Protein AF-A0A947R8R9-F1 (afdb_monomer)

Nearest PDB structures (foldseek):
  3jca-assembly1_E  TM=6.975E-01  e=2.531E-02  Mouse mammary tumor virus
  8fnj-assembly1_G  TM=6.703E-0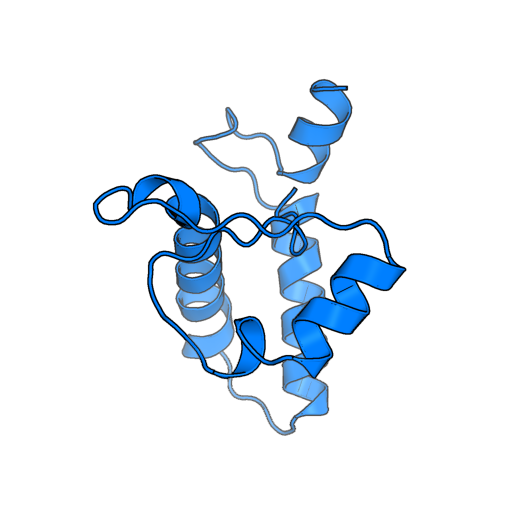1  e=3.499E-02  Homo sapiens
  6put-assembly1_A-2  TM=7.624E-01  e=1.656E-01  Saccharolobus solfataricus P2
  4bac-assembly1_A-2  TM=6.408E-01  e=1.455E-01  Human spumaretrovirus
  8b4h-assembly1_A  TM=8.235E-01  e=3.477E+00  Geobacillus stearothermophilus

Radius of gyration: 15.99 Å; Cα contacts (8 Å, |Δi|>4): 82; chains: 1; bounding box: 37×34×37 Å

Foldseek 3Di:
DVPVLQQQQEPPPPVVCVPPVNVVVCVVVVRDHHHDDHPCRVSNVVVVVVVVCCCVPPVVPDDDPDPVRVVVSVVVVVCCQQPPAFDVVQVRDHNVVSVVVVD

Solvent-accessible surface area (backbone atoms only — not comparable to full-atom values): 6188 Å² total; per-residue (Å²): 107,91,47,79,85,67,66,23,46,53,88,67,85,49,67,65,80,70,27,68,68,52,50,50,54,32,55,75,70,73,50,78,90,60,72,34,58,88,92,43,65,71,71,30,44,66,61,52,51,49,56,52,47,49,40,66,68,47,62,75,73,55,85,69,94,42,71,67,55,44,50,51,53,50,55,53,48,54,49,42,50,34,71,65,38,58,32,75,93,53,80,55,34,21,47,50,57,50,48,69,73,74,110

Secondary structure (DSSP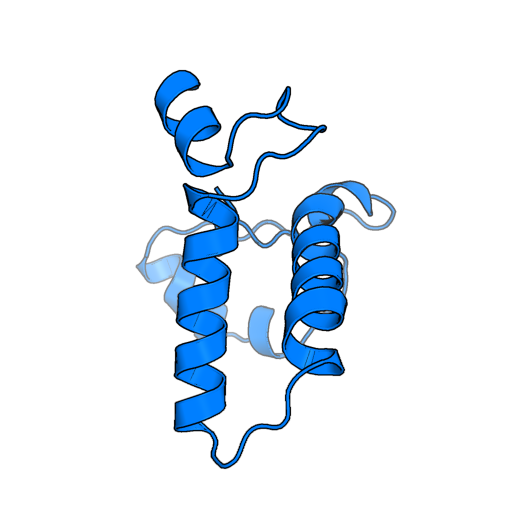, 8-state):
---GGG----S---HHHHSHHHHHHHHHTTPPP--PPTT-GGGGHHHHHHHHHHIIIIITT---SSHHHHHHHHHHHHHHHHHT--BGGGTTB-HHHHHHH--

Mean predicted aligned error: 8.57 Å

Structure (mmCIF, N/CA/C/O backbone):
data_AF-A0A947R8R9-F1
#
_entry.id   AF-A0A947R8R9-F1
#
loop_
_atom_site.group_PDB
_atom_site.id
_atom_site.type_symbol
_atom_site.label_atom_id
_atom_site.label_alt_id
_atom_site.label_comp_id
_atom_site.label_asym_id
_atom_site.label_entity_id
_atom_site.label_seq_id
_atom_site.pdbx_PDB_ins_code
_atom_site.Cartn_x
_atom_site.Cartn_y
_atom_site.Cartn_z
_atom_site.occupancy
_atom_site.B_iso_or_equiv
_atom_site.auth_seq_id
_atom_site.auth_comp_id
_atom_site.auth_asym_id
_atom_site.auth_atom_id
_atom_site.pdbx_PDB_model_num
ATOM 1 N N . MET A 1 1 ? -8.898 -1.503 6.920 1.00 36.44 1 MET A N 1
ATOM 2 C CA . MET A 1 1 ? -8.401 -1.681 5.545 1.00 36.44 1 MET A CA 1
ATOM 3 C C . MET A 1 1 ? -7.309 -0.658 5.303 1.00 36.44 1 MET A C 1
ATOM 5 O O . MET A 1 1 ? -7.522 0.513 5.622 1.00 36.44 1 MET A O 1
ATOM 9 N N . MET A 1 2 ? -6.227 -1.009 4.608 1.00 37.22 2 MET A N 1
ATOM 10 C CA . MET A 1 2 ? -5.693 -0.044 3.644 1.00 37.22 2 MET A CA 1
ATOM 11 C C . MET A 1 2 ? -6.728 0.076 2.534 1.00 37.22 2 MET A C 1
ATOM 13 O O . MET A 1 2 ? -6.685 -0.648 1.544 1.00 37.22 2 MET A O 1
ATOM 17 N N . ASN A 1 3 ? -7.725 0.934 2.738 1.00 32.59 3 ASN A N 1
ATOM 18 C CA . ASN A 1 3 ? -8.710 1.161 1.706 1.00 32.59 3 ASN A CA 1
ATOM 19 C C . ASN A 1 3 ? -7.990 1.994 0.650 1.00 32.59 3 ASN A C 1
ATOM 21 O O . ASN A 1 3 ? -7.835 3.206 0.811 1.00 32.59 3 ASN A O 1
ATOM 25 N N . LEU A 1 4 ? -7.493 1.343 -0.404 1.00 37.12 4 LEU A N 1
ATOM 26 C CA . LEU A 1 4 ? -6.844 2.030 -1.521 1.00 37.12 4 LEU A CA 1
ATOM 27 C C . LEU A 1 4 ? -7.790 3.064 -2.170 1.00 37.12 4 LEU A C 1
ATOM 29 O O . LEU A 1 4 ? -7.329 3.977 -2.851 1.00 37.12 4 LEU A O 1
ATOM 33 N N . PHE A 1 5 ? -9.102 2.972 -1.909 1.00 35.94 5 PHE A N 1
ATOM 34 C CA . PHE A 1 5 ? -10.108 3.948 -2.330 1.00 35.94 5 PHE A CA 1
ATOM 35 C C . PHE A 1 5 ? -10.210 5.185 -1.423 1.00 35.94 5 PHE A C 1
ATOM 37 O O . PHE A 1 5 ? -10.792 6.187 -1.829 1.00 35.94 5 PHE A O 1
ATOM 44 N N . SER A 1 6 ? -9.604 5.162 -0.232 1.00 36.56 6 SER A N 1
ATOM 45 C CA . SER A 1 6 ? -9.467 6.317 0.664 1.00 36.56 6 SER A CA 1
ATOM 46 C C . SER A 1 6 ? -7.993 6.667 0.876 1.00 36.56 6 SER A C 1
ATOM 48 O O . SER A 1 6 ? -7.531 6.903 1.993 1.00 36.56 6 SER A O 1
ATOM 50 N N . VAL A 1 7 ? -7.230 6.726 -0.214 1.00 40.06 7 VAL A N 1
ATOM 51 C CA . VAL A 1 7 ? -5.880 7.296 -0.214 1.00 40.06 7 VAL A CA 1
ATOM 52 C C . VAL A 1 7 ? -6.005 8.821 -0.089 1.00 40.06 7 VAL A C 1
ATOM 54 O O . VAL A 1 7 ? -6.007 9.560 -1.072 1.00 40.06 7 VAL A O 1
ATOM 57 N N . ARG A 1 8 ? -6.142 9.305 1.151 1.00 49.84 8 ARG A N 1
ATOM 58 C CA . ARG A 1 8 ? -6.055 10.729 1.503 1.00 49.84 8 ARG A CA 1
ATOM 59 C C . ARG A 1 8 ? -4.586 11.126 1.535 1.00 49.84 8 ARG A C 1
ATOM 61 O O . ARG A 1 8 ? -3.953 11.178 2.584 1.00 49.84 8 ARG A O 1
ATOM 68 N N . LYS A 1 9 ? -4.004 11.324 0.352 1.00 46.09 9 LYS A N 1
ATOM 69 C CA . LYS A 1 9 ? -2.634 11.836 0.246 1.00 46.09 9 LYS A CA 1
ATOM 70 C C . LYS A 1 9 ? -2.599 13.270 0.790 1.00 46.09 9 LYS A C 1
ATOM 72 O O . LYS A 1 9 ? -3.569 14.013 0.587 1.00 46.09 9 LYS A O 1
ATOM 77 N N . PRO A 1 10 ? -1.474 13.698 1.398 1.00 41.25 10 PRO A N 1
ATOM 78 C CA . PRO A 1 10 ? -1.206 15.120 1.572 1.00 41.25 10 PRO A CA 1
ATOM 79 C C . PRO A 1 10 ? -1.317 15.818 0.214 1.00 41.25 10 PRO A C 1
ATOM 81 O O . PRO A 1 10 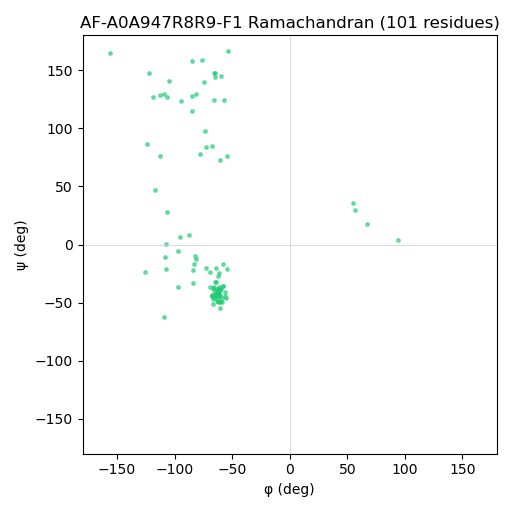? -1.332 15.162 -0.827 1.00 41.25 10 PRO A O 1
ATOM 84 N N . TYR A 1 11 ? -1.375 17.148 0.218 1.00 44.31 11 TYR A N 1
ATOM 85 C CA . TYR A 1 11 ? -1.253 18.000 -0.966 1.00 44.31 11 TYR A CA 1
ATOM 86 C C . TYR A 1 11 ? 0.050 17.690 -1.741 1.00 44.31 11 TYR A C 1
ATOM 88 O O . TYR A 1 11 ? 1.049 18.392 -1.673 1.00 44.31 11 TYR A O 1
ATOM 96 N N . GLN A 1 12 ? 0.052 16.587 -2.471 1.00 48.34 12 GLN A N 1
ATOM 97 C CA . GLN A 1 12 ? 0.992 16.192 -3.492 1.00 48.34 12 GLN A CA 1
ATOM 98 C C . GLN A 1 12 ? 0.098 15.959 -4.692 1.00 48.34 12 GLN A C 1
ATOM 100 O O . GLN A 1 12 ? -0.426 14.871 -4.930 1.00 48.34 12 GLN A O 1
ATOM 105 N N . SER A 1 13 ? -0.144 17.066 -5.392 1.00 51.34 13 SER A N 1
ATOM 106 C CA . SER A 1 13 ? -0.814 17.133 -6.682 1.00 51.34 13 SER A CA 1
ATOM 107 C C . SER A 1 13 ? -0.008 16.328 -7.703 1.00 51.34 13 SER A C 1
ATOM 109 O O . SER A 1 13 ? 0.685 16.874 -8.559 1.00 51.34 13 SER A O 1
ATOM 111 N N . SER A 1 14 ? -0.046 14.999 -7.608 1.00 59.06 14 SER A N 1
ATOM 112 C CA . SER A 1 14 ? 0.325 14.191 -8.755 1.00 59.06 14 SER A CA 1
ATOM 113 C C . SER A 1 14 ? -0.749 14.478 -9.801 1.00 59.06 14 SER A C 1
ATOM 115 O O . SER A 1 14 ? -1.950 14.348 -9.534 1.00 59.06 14 SER A O 1
ATOM 117 N N . LYS A 1 15 ? -0.327 14.921 -10.986 1.00 73.81 15 LYS A N 1
ATOM 118 C CA . LYS A 1 15 ? -1.239 15.275 -12.086 1.00 73.81 15 LYS A CA 1
ATOM 119 C C . LYS A 1 15 ? -2.197 14.128 -12.442 1.00 73.81 15 LYS A C 1
ATOM 121 O O . LYS A 1 15 ? -3.249 14.375 -13.014 1.00 73.81 15 LYS A O 1
ATOM 126 N N . GLN A 1 16 ? -1.846 12.895 -12.075 1.00 76.94 16 GLN A N 1
ATOM 127 C CA . GLN A 1 16 ? -2.642 11.687 -12.273 1.00 76.94 16 GLN A CA 1
ATOM 128 C C . GLN A 1 16 ? -3.930 11.695 -11.430 1.00 76.94 16 GLN A C 1
ATOM 130 O O . GLN A 1 16 ? -5.015 11.562 -11.990 1.00 76.94 16 GLN A O 1
ATOM 135 N N . TYR A 1 17 ? -3.846 11.945 -10.116 1.00 72.94 17 TYR A N 1
ATOM 136 C CA . TYR A 1 17 ? -5.026 11.954 -9.230 1.00 72.94 17 TYR A CA 1
ATOM 137 C C . TYR A 1 17 ? -5.938 13.176 -9.433 1.00 72.94 17 TYR A C 1
ATOM 139 O O . TYR A 1 17 ? -7.118 13.135 -9.096 1.00 72.94 17 TYR A O 1
ATOM 147 N N . THR A 1 18 ? -5.426 14.262 -10.023 1.00 80.50 18 THR A N 1
ATOM 148 C CA . THR A 1 18 ? -6.215 15.466 -10.347 1.00 80.50 18 THR A CA 1
ATOM 149 C C . THR A 1 18 ? -6.712 15.497 -11.798 1.00 80.50 18 THR A C 1
ATOM 151 O O . THR A 1 18 ? -7.509 16.377 -12.157 1.00 80.50 18 THR A O 1
ATOM 154 N N . ALA A 1 19 ? -6.297 14.529 -12.628 1.00 86.94 19 ALA A N 1
ATOM 155 C CA . ALA A 1 19 ? -6.667 14.435 -14.035 1.00 86.94 19 ALA A CA 1
ATOM 156 C C . ALA A 1 19 ? -8.186 14.316 -14.224 1.00 86.94 19 ALA A C 1
ATOM 158 O O . ALA A 1 19 ? -8.899 13.668 -13.453 1.00 86.94 19 ALA A O 1
ATOM 159 N N . LYS A 1 20 ? -8.698 14.914 -15.308 1.00 87.00 20 LYS A N 1
ATOM 160 C CA . LYS A 1 20 ? -10.130 14.855 -15.656 1.00 87.00 20 LYS A CA 1
ATOM 161 C C . LYS A 1 20 ? -10.615 13.419 -15.868 1.00 87.00 20 LYS A C 1
ATOM 163 O O . LYS A 1 20 ? -11.720 13.095 -15.441 1.00 87.00 20 LYS A O 1
ATOM 168 N N . VAL A 1 21 ? -9.783 12.574 -16.483 1.00 90.38 21 VAL A N 1
ATOM 169 C CA . VAL A 1 21 ? -10.090 11.157 -16.737 1.00 90.38 21 VAL A CA 1
ATOM 170 C C . VAL A 1 21 ? -10.325 10.418 -15.417 1.00 90.38 21 VAL A C 1
ATOM 172 O O . VAL A 1 21 ? -11.376 9.813 -15.232 1.00 90.38 21 VAL A O 1
ATOM 175 N N . PHE A 1 22 ? -9.416 10.571 -14.451 1.00 86.62 22 PHE A N 1
ATOM 176 C CA . PHE A 1 22 ? -9.521 9.928 -13.141 1.00 86.62 22 PHE A CA 1
ATOM 177 C C . PHE A 1 22 ? -10.731 10.425 -12.331 1.00 86.62 22 PHE A C 1
ATOM 179 O O . PHE A 1 22 ? -11.493 9.629 -11.786 1.00 86.62 22 PHE A O 1
ATOM 186 N N . LYS A 1 23 ? -10.982 11.743 -12.316 1.00 85.75 23 LYS A N 1
ATOM 187 C CA . LYS A 1 23 ? -12.182 12.316 -11.675 1.00 85.75 23 LYS A CA 1
ATOM 188 C C . LYS A 1 23 ? -13.482 11.802 -12.290 1.00 85.75 23 LYS A C 1
ATOM 190 O O . LYS A 1 23 ? -14.438 11.538 -11.566 1.00 85.75 23 LYS A O 1
ATOM 195 N N . SER A 1 24 ? -13.516 11.652 -13.613 1.00 89.25 24 SER A N 1
ATOM 196 C CA . SER A 1 24 ? -14.696 11.145 -14.319 1.00 89.25 24 SER A CA 1
ATOM 197 C C . SER A 1 24 ? -14.958 9.682 -13.976 1.00 89.25 24 SER A C 1
ATOM 199 O O . SER A 1 24 ? -16.096 9.334 -13.676 1.00 89.25 24 SER A O 1
ATOM 201 N N . TYR A 1 25 ? -13.907 8.860 -13.936 1.00 91.06 25 TYR A N 1
ATOM 202 C CA . TYR A 1 25 ? -13.994 7.459 -13.529 1.00 91.06 25 TYR A CA 1
ATOM 203 C C . TYR A 1 25 ? -14.539 7.300 -12.101 1.00 91.06 25 TYR A C 1
ATOM 205 O O . TYR A 1 25 ? -15.464 6.523 -11.869 1.00 91.06 25 TYR A O 1
ATOM 213 N N . LEU A 1 26 ? -14.035 8.081 -11.141 1.00 89.75 26 LEU A N 1
ATOM 214 C CA . LEU A 1 26 ? -14.522 8.007 -9.760 1.00 89.75 26 LEU A CA 1
ATOM 215 C C . LEU A 1 26 ? -15.973 8.479 -9.621 1.00 89.75 26 LEU A C 1
ATOM 217 O O . LEU A 1 26 ? -16.753 7.846 -8.911 1.00 89.75 26 LEU A O 1
ATOM 221 N N . ARG A 1 27 ? -16.376 9.513 -10.373 1.00 88.19 27 ARG A N 1
ATOM 222 C CA . ARG A 1 27 ? -17.775 9.961 -10.409 1.00 88.19 27 ARG A CA 1
ATOM 223 C C . ARG A 1 27 ? -18.713 8.883 -10.958 1.00 88.19 27 ARG A C 1
ATOM 225 O O . ARG A 1 27 ? -19.796 8.709 -10.411 1.00 88.19 27 ARG A O 1
ATOM 232 N N . GLN A 1 28 ? -18.304 8.155 -12.001 1.00 92.94 28 GLN A N 1
ATOM 233 C CA . GLN A 1 28 ? -19.088 7.042 -12.559 1.00 92.94 28 GLN A CA 1
ATOM 234 C C . GLN A 1 28 ? -19.297 5.919 -11.535 1.00 92.94 28 GLN A C 1
ATOM 236 O O . GLN A 1 28 ? -20.383 5.356 -11.455 1.00 92.94 28 GLN A O 1
ATOM 241 N N . ASN A 1 29 ? -18.293 5.661 -10.695 1.00 91.44 29 ASN A N 1
ATOM 242 C CA . ASN A 1 29 ? -18.349 4.643 -9.645 1.00 91.44 29 ASN A CA 1
ATOM 243 C C . ASN A 1 29 ? -18.941 5.149 -8.315 1.00 91.44 29 ASN A C 1
ATOM 245 O O . ASN A 1 29 ? -18.903 4.430 -7.322 1.00 91.44 29 ASN A O 1
ATOM 249 N N . LYS A 1 30 ? -19.488 6.375 -8.267 1.00 90.94 30 LYS A N 1
ATOM 250 C CA . LYS A 1 30 ? -20.038 7.007 -7.048 1.00 90.94 30 LYS A CA 1
ATOM 251 C C . LYS A 1 30 ? -19.027 7.102 -5.890 1.00 90.94 30 LYS A C 1
ATOM 253 O O . LYS A 1 30 ? -19.412 7.117 -4.723 1.00 90.94 30 LYS A O 1
ATOM 258 N N . ILE A 1 31 ? -17.737 7.207 -6.207 1.00 86.69 31 ILE A N 1
ATOM 259 C CA . ILE A 1 31 ? -16.657 7.342 -5.224 1.00 86.69 31 ILE A CA 1
ATOM 260 C C . ILE A 1 31 ? -16.337 8.827 -5.032 1.00 86.69 31 ILE A C 1
ATOM 262 O O . ILE A 1 31 ? -15.992 9.531 -5.986 1.00 86.69 31 ILE A O 1
ATOM 266 N N . SER A 1 32 ? -16.424 9.305 -3.789 1.00 81.25 32 SER A N 1
ATOM 267 C CA . SER A 1 32 ? -16.047 10.675 -3.429 1.00 81.25 32 SER A CA 1
ATOM 268 C C . SER A 1 32 ? -14.547 10.773 -3.151 1.00 81.25 32 SER A C 1
ATOM 270 O O . SER A 1 32 ? -14.009 10.020 -2.340 1.00 81.25 32 SER A O 1
ATOM 272 N N . GLN A 1 33 ? -13.862 11.711 -3.809 1.00 76.62 33 GLN A N 1
ATOM 273 C CA . GLN A 1 33 ? -12.451 11.989 -3.535 1.00 76.62 33 GLN A CA 1
ATOM 274 C C . GLN A 1 33 ? -12.313 12.900 -2.318 1.00 76.62 33 GLN A C 1
ATOM 276 O O . GLN A 1 33 ? -12.886 13.987 -2.275 1.00 76.62 33 GLN A O 1
ATOM 281 N N . SER A 1 34 ? -11.470 12.500 -1.374 1.00 73.75 34 SER A N 1
ATOM 282 C CA . SER A 1 34 ? -11.080 13.324 -0.231 1.00 73.75 34 SER A CA 1
ATOM 283 C C . SER A 1 34 ? -9.578 13.581 -0.259 1.00 73.75 34 SER A C 1
ATOM 285 O O . SER A 1 34 ? -8.795 12.634 -0.304 1.00 73.75 34 SER A O 1
ATOM 287 N N . PHE A 1 35 ? -9.183 14.850 -0.196 1.00 71.12 35 PHE A N 1
ATOM 288 C CA . PHE A 1 35 ? -7.788 15.268 -0.061 1.00 71.12 35 PHE A CA 1
ATOM 289 C C . PHE A 1 35 ? -7.538 15.741 1.369 1.00 71.12 35 PHE A C 1
ATOM 291 O O . PHE A 1 35 ? -8.394 16.416 1.948 1.00 71.12 35 PHE A O 1
ATOM 298 N N . SER A 1 36 ? -6.379 15.407 1.937 1.00 65.06 36 SER A N 1
ATOM 299 C CA . SER A 1 36 ? -6.010 15.898 3.266 1.00 65.06 36 SER A CA 1
ATOM 300 C C . SER A 1 36 ? -5.846 17.415 3.240 1.00 65.06 36 SER A C 1
ATOM 302 O O . SER A 1 36 ? -5.364 17.994 2.258 1.00 65.06 36 SER A O 1
ATOM 304 N N . LYS A 1 37 ? -6.229 18.080 4.333 1.00 65.69 37 LYS A N 1
ATOM 305 C CA . LYS A 1 37 ? -5.993 19.519 4.478 1.00 65.69 37 LYS A CA 1
ATOM 306 C C . LYS A 1 37 ? -4.487 19.788 4.544 1.00 65.69 37 LYS A C 1
ATOM 308 O O . LYS A 1 37 ? -3.709 18.992 5.074 1.00 65.69 37 LYS A O 1
ATOM 313 N N . LYS A 1 38 ? -4.062 20.939 4.016 1.00 61.03 38 LYS A N 1
ATOM 314 C CA . LYS A 1 38 ? -2.679 21.407 4.163 1.00 61.03 38 LYS A CA 1
ATOM 315 C C . LYS A 1 38 ? -2.355 21.510 5.662 1.00 61.03 38 LYS A C 1
ATOM 317 O O . LYS A 1 38 ? -3.079 22.185 6.384 1.00 61.03 38 LYS A O 1
ATOM 322 N N . GLY A 1 39 ? -1.291 20.840 6.109 1.00 61.56 39 GLY A N 1
ATOM 323 C CA . GLY A 1 39 ? -0.887 20.805 7.522 1.00 61.56 39 GLY A CA 1
ATOM 324 C C . GLY A 1 39 ? -1.415 19.617 8.339 1.00 61.56 39 GLY A C 1
ATOM 325 O O . GLY A 1 39 ? -1.126 19.551 9.527 1.0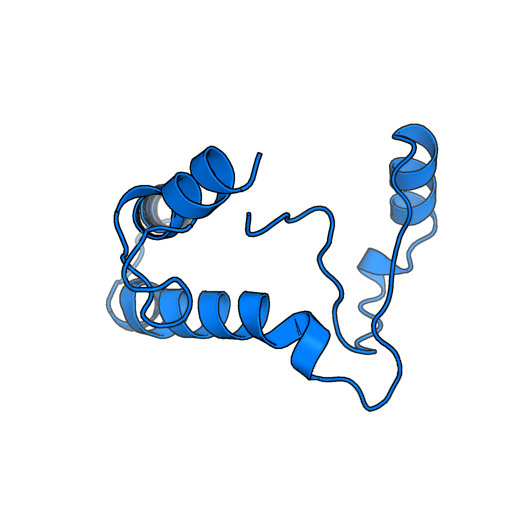0 61.56 39 GLY A O 1
ATOM 326 N N . CYS A 1 40 ? -2.128 18.660 7.729 1.00 65.69 40 CYS A N 1
ATOM 327 C CA . CYS A 1 40 ? -2.604 17.440 8.397 1.00 65.69 40 CYS A CA 1
ATOM 328 C C . CYS A 1 40 ? -1.896 16.183 7.841 1.00 65.69 40 CYS A C 1
ATOM 330 O O . CYS A 1 40 ? -2.487 15.452 7.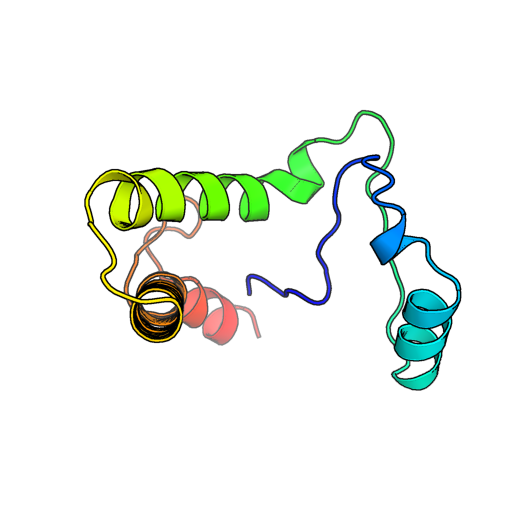046 1.00 65.69 40 CYS A O 1
ATOM 332 N N . PRO A 1 41 ? -0.626 15.910 8.211 1.00 65.12 41 PRO A N 1
ATOM 333 C CA . PRO A 1 41 ? 0.113 14.744 7.707 1.00 65.12 41 PRO A CA 1
ATOM 334 C C . PRO A 1 41 ? -0.433 13.409 8.244 1.00 65.12 41 PRO A C 1
ATOM 336 O O . PRO A 1 41 ? -0.278 12.369 7.610 1.00 65.12 41 PRO A O 1
ATOM 339 N N . TYR A 1 42 ? -1.118 13.439 9.390 1.00 63.97 42 TYR A N 1
ATOM 340 C CA . TYR A 1 42 ? -1.612 12.246 10.080 1.00 63.97 42 TYR A CA 1
ATOM 341 C C . TYR A 1 42 ? -2.632 11.440 9.264 1.00 63.97 42 TYR A C 1
ATOM 343 O O . TYR A 1 42 ? -2.673 10.219 9.402 1.00 63.97 42 TYR A O 1
ATOM 351 N N . ASP A 1 43 ? -3.374 12.087 8.357 1.00 66.69 43 ASP A N 1
ATOM 352 C CA . ASP A 1 43 ? -4.359 11.430 7.483 1.00 66.69 43 ASP A CA 1
ATOM 353 C C . ASP A 1 43 ? -3.726 10.379 6.549 1.00 66.69 43 ASP A C 1
ATOM 355 O O . ASP A 1 43 ? -4.400 9.445 6.121 1.00 66.69 43 ASP A O 1
ATOM 359 N N . ASN A 1 44 ? -2.431 10.512 6.243 1.00 70.69 44 ASN A N 1
ATOM 360 C CA . ASN A 1 44 ? -1.696 9.610 5.351 1.00 70.69 44 ASN A CA 1
ATOM 361 C C . ASN A 1 44 ? -0.708 8.694 6.098 1.00 70.69 44 ASN A C 1
ATOM 363 O O . ASN A 1 44 ? -0.027 7.879 5.475 1.00 70.69 44 ASN A O 1
ATOM 367 N N . SER A 1 45 ? -0.636 8.801 7.428 1.00 75.56 45 SER A N 1
ATOM 368 C CA . SER A 1 45 ? 0.351 8.098 8.261 1.00 75.56 45 SER A CA 1
ATOM 369 C C . SER A 1 45 ? 0.296 6.572 8.119 1.00 75.56 45 SER A C 1
ATOM 371 O O . SER A 1 45 ? 1.335 5.913 8.108 1.00 75.56 45 SER A O 1
ATOM 373 N N . VAL A 1 46 ? -0.898 6.001 7.939 1.00 77.25 46 VAL A N 1
ATOM 374 C CA . VAL A 1 46 ? -1.094 4.555 7.732 1.00 77.25 46 VAL A CA 1
ATOM 375 C C . VAL A 1 46 ? -0.493 4.107 6.400 1.00 77.25 46 VAL A C 1
ATOM 377 O O . VAL A 1 46 ? 0.255 3.131 6.347 1.00 77.25 46 VAL A O 1
ATOM 380 N N . ALA A 1 47 ? -0.766 4.849 5.324 1.00 80.50 47 ALA A N 1
ATOM 381 C CA . ALA A 1 47 ? -0.217 4.548 4.008 1.00 80.50 47 ALA A CA 1
ATOM 382 C C . ALA A 1 47 ? 1.304 4.731 3.978 1.00 80.50 47 ALA A C 1
ATOM 384 O O . ALA A 1 47 ? 2.014 3.894 3.427 1.00 80.50 47 ALA A O 1
ATOM 385 N N . GLU A 1 48 ? 1.818 5.796 4.594 1.00 82.56 48 GLU A N 1
ATOM 386 C CA . GLU A 1 48 ? 3.260 6.029 4.720 1.00 82.56 48 GLU A CA 1
ATOM 387 C C . GLU A 1 48 ? 3.952 4.907 5.489 1.00 82.56 48 GLU A C 1
ATOM 389 O O . GLU A 1 48 ? 4.987 4.415 5.041 1.00 82.56 48 GLU A O 1
ATOM 394 N N . SER A 1 49 ? 3.347 4.453 6.588 1.00 85.56 49 SER A N 1
ATOM 395 C CA . SER A 1 49 ? 3.871 3.351 7.398 1.00 85.56 49 SER A CA 1
ATOM 396 C C . SER A 1 49 ? 3.932 2.046 6.603 1.00 85.56 49 SER A C 1
ATOM 398 O O . SER A 1 49 ? 4.960 1.376 6.618 1.00 85.56 49 SER A O 1
ATOM 400 N N . PHE A 1 50 ? 2.888 1.716 5.835 1.00 88.31 50 PHE A N 1
ATOM 401 C CA . PHE A 1 50 ? 2.919 0.568 4.923 1.00 88.31 50 PHE A CA 1
ATOM 402 C C . PHE A 1 50 ? 4.037 0.680 3.881 1.00 88.31 50 PHE A C 1
ATOM 404 O O . PHE A 1 50 ? 4.821 -0.253 3.714 1.00 88.31 50 PHE A O 1
ATOM 411 N N . PHE A 1 51 ? 4.148 1.825 3.196 1.00 88.12 51 PHE A N 1
ATOM 412 C CA . PHE A 1 51 ? 5.176 2.008 2.168 1.00 88.12 51 PHE A CA 1
ATOM 413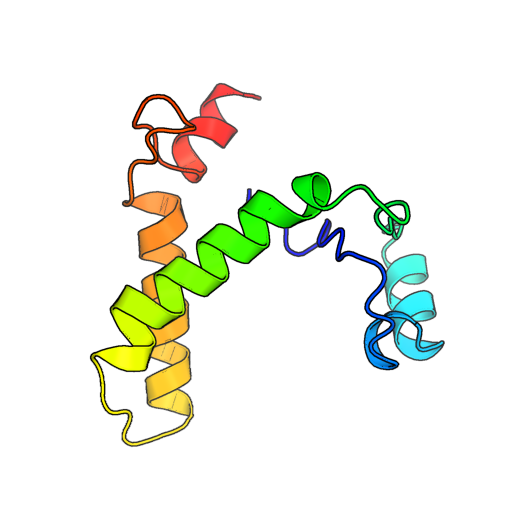 C C . PHE A 1 51 ? 6.594 1.971 2.747 1.00 88.12 51 PHE A C 1
ATOM 415 O O . PHE A 1 51 ? 7.519 1.526 2.068 1.00 88.12 51 PHE A O 1
ATOM 422 N N . ALA A 1 52 ? 6.783 2.429 3.983 1.00 90.06 52 ALA A N 1
ATOM 423 C CA . ALA A 1 52 ? 8.048 2.290 4.691 1.00 90.06 52 ALA A CA 1
ATOM 424 C C . ALA A 1 52 ? 8.352 0.817 5.016 1.00 90.06 52 ALA A C 1
ATOM 426 O O . ALA A 1 52 ? 9.474 0.365 4.780 1.00 90.06 52 ALA A O 1
ATOM 427 N N . SER A 1 53 ? 7.355 0.064 5.493 1.00 91.69 53 SER A N 1
ATOM 428 C CA . SER A 1 53 ? 7.474 -1.366 5.796 1.00 91.69 53 SER A CA 1
ATOM 429 C C . SER A 1 53 ? 7.842 -2.197 4.568 1.00 91.69 53 SER A C 1
ATOM 431 O O . SER A 1 53 ? 8.879 -2.856 4.592 1.00 91.69 53 SER A O 1
ATOM 433 N N . ILE A 1 54 ? 7.074 -2.107 3.474 1.00 93.56 54 ILE A N 1
ATOM 434 C CA . ILE A 1 54 ? 7.339 -2.906 2.264 1.00 93.56 54 ILE A CA 1
ATOM 435 C C . ILE A 1 54 ? 8.711 -2.594 1.669 1.00 93.56 54 ILE A C 1
ATOM 437 O O . ILE A 1 54 ? 9.436 -3.492 1.255 1.00 93.56 54 ILE A O 1
ATOM 441 N N . LYS A 1 55 ? 9.134 -1.325 1.689 1.00 92.06 55 LYS A N 1
ATOM 442 C CA . LYS A 1 55 ? 10.470 -0.961 1.211 1.00 92.06 55 LYS A CA 1
ATOM 443 C C . LYS A 1 55 ? 11.565 -1.615 2.045 1.00 92.06 55 LYS A C 1
ATOM 445 O O . LYS A 1 55 ? 12.486 -2.204 1.495 1.00 92.06 55 LYS A O 1
ATOM 450 N N . LYS A 1 56 ? 11.457 -1.511 3.369 1.00 93.56 56 LYS A N 1
ATOM 451 C CA . LYS A 1 56 ? 12.471 -1.999 4.309 1.00 93.56 56 LYS A CA 1
ATOM 452 C C . LYS A 1 56 ? 12.563 -3.523 4.359 1.00 93.56 56 LYS A C 1
ATOM 454 O O . LYS A 1 56 ? 13.649 -4.057 4.591 1.00 93.56 56 LYS A O 1
ATOM 459 N N . GLU A 1 57 ? 11.428 -4.196 4.246 1.00 91.88 57 GLU A N 1
ATOM 460 C CA . GLU A 1 57 ? 11.313 -5.631 4.498 1.00 91.88 57 GLU A CA 1
ATOM 461 C C . GLU A 1 57 ? 11.395 -6.457 3.215 1.00 91.88 57 GLU A C 1
ATOM 463 O O . GLU A 1 57 ? 12.030 -7.501 3.247 1.00 91.88 57 GLU A O 1
ATOM 468 N N . GLU A 1 58 ? 10.838 -5.962 2.109 1.00 92.56 58 GLU A N 1
ATOM 469 C CA . GLU A 1 58 ? 10.755 -6.677 0.830 1.00 92.56 58 GLU A CA 1
ATOM 470 C C . GLU A 1 58 ? 11.711 -6.038 -0.196 1.00 92.56 58 GLU A C 1
ATOM 472 O O . GLU A 1 58 ? 12.734 -6.601 -0.573 1.00 92.56 58 GLU A O 1
ATOM 477 N N . ILE A 1 59 ? 11.499 -4.772 -0.560 1.00 91.94 59 ILE A N 1
ATOM 478 C CA . ILE A 1 59 ? 12.207 -4.179 -1.712 1.00 91.94 59 ILE A CA 1
ATOM 479 C C . ILE A 1 59 ? 13.724 -4.044 -1.492 1.00 91.94 59 ILE A C 1
ATOM 481 O O . ILE A 1 59 ? 14.499 -4.251 -2.419 1.00 91.94 59 ILE A O 1
ATOM 485 N N . TYR A 1 60 ? 14.181 -3.672 -0.293 1.00 93.12 60 TYR A N 1
ATOM 486 C CA . TYR A 1 60 ? 15.612 -3.448 -0.031 1.00 93.12 60 TYR A CA 1
ATOM 487 C C . TYR A 1 60 ? 16.401 -4.722 0.271 1.00 93.12 60 TYR A C 1
ATOM 489 O O . TYR A 1 60 ? 17.627 -4.662 0.350 1.00 93.12 60 TYR A O 1
ATOM 497 N N . ARG A 1 61 ? 15.727 -5.856 0.477 1.00 92.25 61 ARG A N 1
ATOM 498 C CA . ARG A 1 61 ? 16.369 -7.121 0.871 1.00 92.25 61 ARG A CA 1
ATOM 499 C C . ARG A 1 61 ? 16.384 -8.158 -0.244 1.00 92.25 61 ARG A C 1
ATOM 501 O O . ARG A 1 61 ? 17.077 -9.162 -0.115 1.00 92.25 61 ARG A O 1
ATOM 508 N N . HIS A 1 62 ? 15.649 -7.904 -1.321 1.00 90.75 62 HIS A N 1
ATOM 509 C CA . HIS A 1 62 ? 15.427 -8.853 -2.398 1.00 90.75 62 HIS A CA 1
ATOM 510 C C . HIS A 1 62 ? 15.900 -8.286 -3.740 1.00 90.75 62 HIS A C 1
ATOM 512 O O . HIS A 1 62 ? 15.858 -7.081 -3.991 1.00 90.75 62 HIS A O 1
ATOM 518 N N . ILE A 1 63 ? 16.375 -9.177 -4.611 1.00 91.88 63 ILE A N 1
ATOM 519 C CA . ILE A 1 63 ? 16.719 -8.868 -6.001 1.00 91.88 63 ILE A CA 1
ATOM 520 C C . ILE A 1 63 ? 15.669 -9.531 -6.885 1.00 91.88 63 ILE A C 1
ATOM 522 O O . ILE A 1 63 ? 15.403 -10.727 -6.758 1.00 91.88 63 ILE A O 1
ATOM 526 N N . TYR A 1 64 ? 15.090 -8.757 -7.799 1.00 94.25 64 TYR A N 1
ATOM 527 C CA . TYR A 1 64 ? 14.032 -9.226 -8.687 1.00 94.25 64 TYR A CA 1
ATOM 528 C C . TYR A 1 64 ? 14.561 -9.412 -10.104 1.00 94.25 64 TYR A C 1
ATOM 530 O O . TYR A 1 64 ? 15.117 -8.498 -10.706 1.00 94.25 64 TYR A O 1
ATOM 538 N N . ASN A 1 65 ? 14.340 -10.607 -10.643 1.00 92.12 65 ASN A N 1
ATOM 539 C CA . ASN A 1 65 ? 14.800 -10.993 -11.977 1.00 92.12 65 ASN A CA 1
ATOM 540 C C . ASN A 1 65 ? 13.866 -10.532 -13.111 1.00 92.12 65 ASN A C 1
ATOM 542 O O . ASN A 1 65 ? 14.264 -10.539 -14.272 1.00 92.12 65 ASN A O 1
ATOM 546 N N . SER A 1 66 ? 12.621 -10.155 -12.801 1.00 95.94 66 SER A N 1
ATOM 547 C CA . SER A 1 66 ? 11.650 -9.651 -13.776 1.00 95.94 66 SER A CA 1
ATOM 548 C C . SER A 1 66 ? 10.586 -8.780 -13.108 1.00 95.94 66 SER A C 1
ATOM 550 O O . SER A 1 66 ? 10.415 -8.801 -11.886 1.00 95.94 66 SER A O 1
ATOM 552 N N . TYR A 1 67 ? 9.848 -8.027 -13.927 1.00 94.38 67 TYR A N 1
ATOM 553 C CA . TYR A 1 67 ? 8.697 -7.257 -13.459 1.00 94.38 67 TYR A CA 1
ATOM 554 C C . TYR A 1 67 ? 7.600 -8.160 -12.878 1.00 94.38 67 TYR A C 1
ATOM 556 O O . TYR A 1 67 ? 7.061 -7.850 -11.819 1.00 94.38 67 TYR A O 1
ATOM 564 N N . ASP A 1 68 ? 7.309 -9.293 -13.521 1.00 96.00 68 ASP A N 1
ATOM 565 C CA . ASP A 1 68 ? 6.287 -10.230 -13.041 1.00 96.00 68 ASP A CA 1
ATOM 566 C C . ASP A 1 68 ? 6.682 -10.868 -11.707 1.00 96.00 68 ASP A C 1
ATOM 568 O O . ASP A 1 68 ? 5.845 -11.026 -10.824 1.00 96.00 68 ASP A O 1
ATOM 572 N N . HIS A 1 69 ? 7.973 -11.160 -11.516 1.00 93.69 69 HIS A N 1
ATOM 573 C CA . HIS A 1 69 ? 8.477 -11.646 -10.234 1.00 93.69 69 HIS A CA 1
ATOM 574 C C . HIS A 1 69 ? 8.290 -10.598 -9.131 1.00 93.69 69 HIS A C 1
ATOM 576 O O . HIS A 1 69 ? 7.727 -10.913 -8.087 1.00 93.69 69 HIS A O 1
ATOM 582 N N . LEU A 1 70 ? 8.678 -9.342 -9.383 1.00 94.12 70 LEU A N 1
ATOM 583 C CA . LEU A 1 70 ? 8.437 -8.240 -8.446 1.00 94.12 70 LEU A CA 1
ATOM 584 C C . LEU A 1 70 ? 6.946 -8.103 -8.113 1.00 94.12 70 LEU A C 1
ATOM 586 O O . LEU A 1 70 ? 6.590 -7.920 -6.952 1.00 94.12 70 LEU A O 1
ATOM 590 N N . ARG A 1 71 ? 6.075 -8.186 -9.124 1.00 94.31 71 ARG A N 1
ATOM 591 C CA . ARG A 1 71 ? 4.627 -8.082 -8.941 1.00 94.31 71 ARG A CA 1
ATOM 592 C C . ARG A 1 71 ? 4.100 -9.178 -8.017 1.00 94.31 71 ARG A C 1
ATOM 594 O O . ARG A 1 71 ? 3.409 -8.852 -7.059 1.00 94.31 71 ARG A O 1
ATOM 601 N N . ASN A 1 72 ? 4.478 -10.431 -8.261 1.00 94.94 72 ASN A N 1
ATOM 602 C CA . ASN A 1 72 ? 4.050 -11.559 -7.435 1.00 94.94 72 ASN A CA 1
ATOM 603 C C . ASN A 1 72 ? 4.533 -11.412 -5.984 1.00 94.94 72 ASN A C 1
ATOM 605 O O . ASN A 1 72 ? 3.738 -11.573 -5.063 1.00 94.94 72 ASN A O 1
ATOM 609 N N . CYS A 1 73 ? 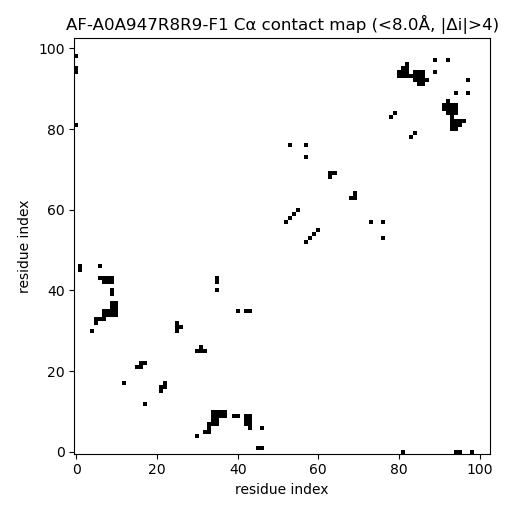5.793 -11.018 -5.765 1.00 94.12 73 CYS A N 1
ATOM 610 C CA . CYS A 1 73 ? 6.314 -10.781 -4.414 1.00 94.12 73 CYS A CA 1
ATOM 611 C C . CYS A 1 73 ? 5.578 -9.641 -3.696 1.00 94.12 73 CYS A C 1
ATOM 613 O O . CYS A 1 73 ? 5.301 -9.733 -2.502 1.00 94.12 73 CYS A O 1
ATOM 615 N N . ILE A 1 74 ? 5.222 -8.569 -4.413 1.00 93.88 74 ILE A N 1
ATOM 616 C CA . ILE A 1 74 ? 4.418 -7.481 -3.844 1.00 93.88 74 ILE A CA 1
ATOM 617 C C . ILE A 1 74 ? 3.019 -7.982 -3.469 1.00 93.88 74 ILE A C 1
ATOM 619 O O . ILE A 1 74 ? 2.548 -7.659 -2.378 1.00 93.88 74 ILE A O 1
ATOM 623 N N . ASP A 1 75 ? 2.364 -8.758 -4.335 1.00 93.62 75 ASP A N 1
ATOM 624 C CA . ASP A 1 75 ? 1.028 -9.305 -4.072 1.00 93.62 75 ASP A CA 1
ATOM 625 C C . ASP A 1 75 ? 1.048 -10.219 -2.830 1.00 93.62 75 ASP A C 1
ATOM 627 O O . ASP A 1 75 ? 0.221 -10.069 -1.927 1.00 93.62 75 ASP A O 1
ATOM 631 N N . GLU A 1 76 ? 2.057 -11.086 -2.713 1.00 94.25 76 GLU A N 1
ATOM 632 C CA . GLU A 1 76 ? 2.281 -11.924 -1.529 1.00 94.25 76 GLU A CA 1
ATOM 633 C C . GLU A 1 76 ? 2.547 -11.094 -0.265 1.00 94.25 76 GLU A C 1
ATOM 635 O O . GLU A 1 76 ? 1.968 -11.362 0.795 1.00 94.25 76 GLU A O 1
ATOM 640 N N . TYR A 1 77 ? 3.371 -10.046 -0.364 1.00 94.25 77 TYR A N 1
ATOM 641 C CA . TYR A 1 77 ? 3.659 -9.161 0.763 1.00 94.25 77 TYR A CA 1
ATOM 642 C C . TYR A 1 77 ? 2.401 -8.430 1.250 1.00 94.25 77 TYR A C 1
ATOM 644 O O . TYR A 1 77 ? 2.202 -8.268 2.455 1.00 94.25 77 TYR A O 1
ATOM 652 N N . VAL A 1 78 ? 1.528 -7.996 0.336 1.00 92.25 78 VAL A N 1
ATOM 653 C CA . VAL A 1 78 ? 0.260 -7.336 0.682 1.00 92.25 78 VAL A CA 1
ATOM 654 C C . VAL A 1 78 ? -0.661 -8.283 1.451 1.00 92.25 78 VAL A C 1
ATOM 656 O O . VAL A 1 78 ? -1.264 -7.863 2.443 1.00 92.25 78 VAL A O 1
ATOM 659 N N . ILE A 1 79 ? -0.746 -9.551 1.042 1.00 92.81 79 ILE A N 1
ATOM 660 C CA . ILE A 1 79 ? -1.511 -10.580 1.762 1.00 92.81 79 ILE A CA 1
ATOM 661 C C . ILE A 1 79 ? -0.913 -10.785 3.157 1.00 92.81 79 ILE A C 1
ATOM 663 O O . ILE A 1 79 ? -1.621 -10.692 4.159 1.00 92.81 79 ILE A O 1
ATOM 667 N N . PHE A 1 80 ? 0.407 -10.968 3.250 1.00 93.19 80 PHE A N 1
ATOM 668 C CA . PHE A 1 80 ? 1.104 -11.098 4.530 1.00 93.19 80 PHE A CA 1
ATOM 669 C C . PHE A 1 80 ? 0.840 -9.907 5.466 1.00 93.19 80 PHE A C 1
ATOM 671 O O . PHE A 1 80 ? 0.525 -10.099 6.643 1.00 93.19 80 PHE A O 1
ATOM 678 N N . TYR A 1 81 ? 0.924 -8.679 4.952 1.00 90.44 81 TYR A N 1
ATOM 679 C CA . TYR A 1 81 ? 0.713 -7.467 5.738 1.00 90.44 81 TYR A CA 1
ATOM 680 C C . TYR A 1 81 ? -0.713 -7.380 6.298 1.00 90.44 81 TYR A C 1
ATOM 682 O O . TYR A 1 81 ? -0.890 -6.995 7.449 1.00 90.44 81 TYR A O 1
ATOM 690 N N . ASN A 1 82 ? -1.730 -7.734 5.508 1.00 88.62 82 ASN A N 1
ATOM 691 C CA . ASN A 1 82 ? -3.127 -7.596 5.928 1.00 88.62 82 ASN A CA 1
ATOM 692 C C . ASN A 1 82 ? -3.639 -8.768 6.772 1.00 88.62 82 ASN A C 1
ATOM 694 O O . ASN A 1 82 ? -4.475 -8.547 7.646 1.00 88.62 82 ASN A O 1
ATOM 698 N N . GLU A 1 83 ? -3.162 -9.987 6.521 1.00 90.44 83 GLU A N 1
ATOM 699 C CA . GLU A 1 83 ? -3.737 -11.203 7.114 1.00 90.44 83 GLU A CA 1
ATOM 700 C C . GLU A 1 83 ? -2.865 -11.841 8.193 1.00 90.44 83 GLU A C 1
ATOM 702 O O . GLU A 1 83 ? -3.361 -12.635 8.985 1.00 90.44 83 GLU A O 1
ATOM 707 N N . LYS A 1 84 ? -1.559 -11.550 8.215 1.00 89.44 84 LYS A N 1
ATOM 708 C CA . LYS A 1 84 ? -0.606 -12.273 9.077 1.00 89.44 84 LYS A CA 1
ATOM 709 C C . LYS A 1 84 ? 0.222 -11.368 9.976 1.00 89.44 84 LYS A C 1
ATOM 711 O O . LYS A 1 84 ? 0.726 -11.835 10.993 1.00 89.44 84 LYS A O 1
ATOM 716 N N . ARG A 1 85 ? 0.402 -10.094 9.622 1.00 88.00 85 ARG A N 1
ATOM 717 C CA . ARG A 1 85 ? 1.225 -9.159 10.394 1.00 88.00 85 ARG A CA 1
ATOM 718 C C . ARG A 1 85 ? 0.417 -8.524 11.533 1.00 88.00 85 ARG A C 1
ATOM 720 O O 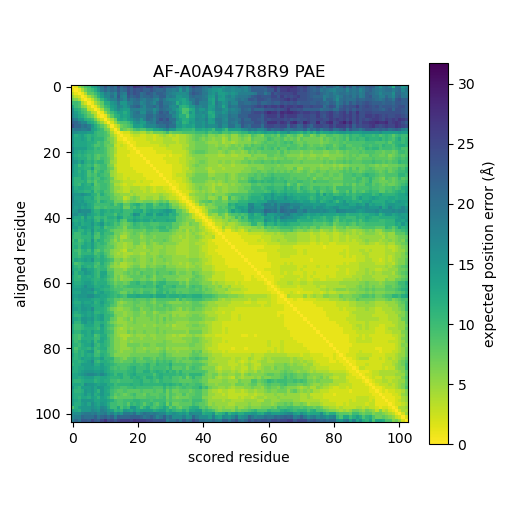. ARG A 1 85 ? -0.478 -7.729 11.258 1.00 88.00 85 ARG A O 1
ATOM 727 N N . PRO A 1 86 ? 0.745 -8.782 12.810 1.00 88.00 86 PRO A N 1
ATOM 728 C CA . PRO A 1 86 ? 0.135 -8.059 13.917 1.00 88.00 86 PRO A CA 1
ATOM 729 C C . PRO A 1 86 ? 0.698 -6.636 14.007 1.00 88.00 86 PRO A C 1
ATOM 731 O O . PRO A 1 86 ? 1.905 -6.411 13.866 1.00 88.00 86 PRO A O 1
ATOM 734 N N . HIS A 1 87 ? -0.167 -5.662 14.286 1.00 85.38 87 HIS A N 1
ATOM 735 C CA . HIS A 1 87 ? 0.232 -4.265 14.458 1.00 85.38 87 HIS A CA 1
ATOM 736 C C . HIS A 1 87 ? 0.026 -3.813 15.900 1.00 85.38 87 HIS A C 1
ATOM 738 O O . HIS A 1 87 ? -1.073 -3.906 16.441 1.00 85.38 87 HIS A O 1
ATOM 744 N N . ALA A 1 88 ? 1.061 -3.234 16.515 1.00 84.69 88 ALA A N 1
ATOM 745 C CA . ALA A 1 88 ? 0.963 -2.688 17.871 1.00 84.69 88 ALA A CA 1
ATOM 746 C C . ALA A 1 88 ? -0.125 -1.600 17.986 1.00 84.69 88 ALA A C 1
ATOM 748 O O . ALA A 1 88 ? -0.846 -1.543 18.980 1.00 84.69 88 ALA A O 1
ATOM 749 N N . SER A 1 89 ? -0.311 -0.791 16.936 1.00 81.00 89 SER A N 1
ATOM 750 C CA . SER A 1 89 ? -1.387 0.208 16.849 1.00 81.00 89 SER A CA 1
ATOM 751 C C . SER A 1 89 ? -2.794 -0.400 16.836 1.00 81.00 89 SER A C 1
ATOM 753 O O . SER A 1 89 ? -3.752 0.294 17.161 1.00 81.00 89 SER A O 1
ATOM 755 N N . LEU A 1 90 ? -2.922 -1.683 16.489 1.00 82.12 90 LEU A N 1
ATOM 756 C CA . LEU A 1 90 ? -4.172 -2.443 16.458 1.00 82.12 90 LEU A CA 1
ATOM 757 C C . LEU A 1 90 ? -4.254 -3.446 17.618 1.00 82.12 90 LEU A C 1
ATOM 759 O O . LEU A 1 90 ? -4.878 -4.490 17.482 1.00 82.12 90 LEU A O 1
ATOM 763 N N . LYS A 1 91 ? -3.598 -3.165 18.755 1.00 86.44 91 LYS A N 1
ATOM 764 C CA . LYS A 1 91 ? -3.545 -4.071 19.921 1.00 86.44 91 LYS A CA 1
ATOM 765 C C . LYS A 1 91 ? -3.022 -5.476 19.574 1.00 86.44 91 LYS A C 1
ATOM 767 O O . LYS A 1 91 ? -3.461 -6.457 20.161 1.00 86.44 91 LYS A O 1
ATOM 772 N N . TYR A 1 92 ? -2.063 -5.550 18.649 1.00 85.75 92 TYR A N 1
ATOM 773 C CA . TYR A 1 92 ? -1.481 -6.793 18.128 1.00 85.75 92 TYR A CA 1
ATOM 774 C C . TYR A 1 92 ? -2.433 -7.668 17.301 1.00 85.75 92 TYR A C 1
ATOM 776 O O . TYR A 1 92 ? -2.112 -8.822 17.041 1.00 85.75 92 TYR A O 1
ATOM 784 N N . SER A 1 93 ? -3.544 -7.117 16.813 1.00 85.00 93 SER A N 1
ATOM 785 C CA . SER A 1 93 ? -4.347 -7.747 15.762 1.00 85.00 93 SER A CA 1
ATOM 786 C C . SER A 1 93 ? -3.807 -7.401 14.372 1.00 85.00 93 SER A C 1
ATOM 788 O O . SER A 1 93 ? -3.106 -6.396 14.177 1.00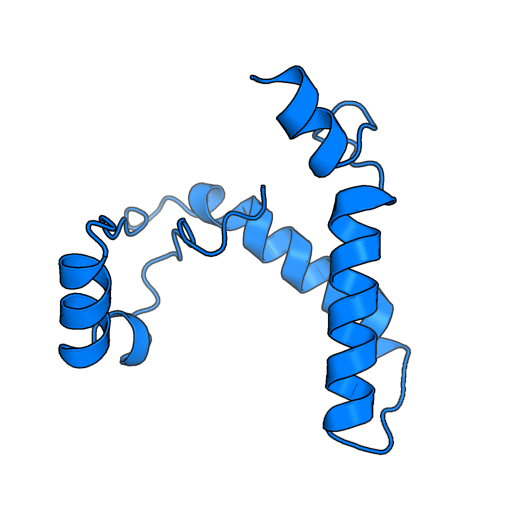 85.00 93 SER A O 1
ATOM 790 N N . THR A 1 94 ? -4.134 -8.238 13.396 1.00 87.69 94 THR A N 1
ATOM 791 C CA . THR A 1 94 ? -3.894 -7.968 11.976 1.00 87.69 94 THR A CA 1
ATOM 792 C C . THR A 1 94 ? -4.913 -6.958 11.434 1.00 87.69 94 THR A C 1
ATOM 794 O O . THR A 1 94 ? -5.991 -6.781 12.018 1.00 87.69 94 THR A O 1
ATOM 797 N N . PRO A 1 95 ? -4.614 -6.268 10.317 1.00 86.31 95 PRO A N 1
ATOM 798 C CA . PRO A 1 95 ? -5.569 -5.360 9.696 1.00 86.31 95 PRO A CA 1
ATOM 799 C C . PRO A 1 95 ? -6.899 -6.040 9.354 1.00 86.31 95 PRO A C 1
ATOM 801 O O . PRO A 1 95 ? -7.940 -5.437 9.595 1.00 86.31 95 PRO A O 1
ATOM 804 N N . ALA A 1 96 ? -6.875 -7.279 8.853 1.00 87.38 96 ALA A N 1
ATOM 805 C CA . ALA A 1 96 ? -8.079 -8.035 8.513 1.00 87.38 96 ALA A CA 1
ATOM 806 C C . ALA A 1 96 ? -8.937 -8.371 9.747 1.00 87.38 96 ALA A C 1
ATOM 808 O O . ALA A 1 96 ? -10.148 -8.146 9.739 1.00 87.38 96 ALA A O 1
ATOM 809 N N . GLU A 1 97 ? -8.323 -8.844 10.836 1.00 83.94 97 GLU A N 1
ATOM 810 C CA . GLU A 1 97 ? -9.038 -9.148 12.087 1.00 83.94 97 GLU A CA 1
ATOM 811 C C . GLU A 1 97 ? -9.687 -7.903 12.695 1.00 83.94 97 GLU A C 1
ATOM 813 O O . GLU A 1 97 ? -10.823 -7.949 13.177 1.00 83.94 97 GLU A O 1
ATOM 818 N N . TYR A 1 98 ? -8.978 -6.771 12.652 1.00 84.69 98 TYR A N 1
ATOM 819 C CA . TYR A 1 98 ? -9.503 -5.510 13.157 1.00 84.69 98 TYR A CA 1
ATOM 820 C C . TYR A 1 98 ? -10.759 -5.072 12.391 1.00 84.69 98 TYR A C 1
ATOM 822 O O . TYR A 1 98 ? -11.703 -4.582 13.007 1.00 84.69 98 TYR A O 1
ATOM 830 N N . GLU A 1 99 ? -10.812 -5.277 11.072 1.00 81.25 99 GLU A N 1
ATOM 831 C CA . GLU A 1 99 ? -12.007 -4.967 10.274 1.00 81.25 99 GLU A CA 1
ATOM 832 C C . GLU A 1 99 ? -13.189 -5.872 10.584 1.00 81.25 99 GLU A C 1
ATOM 834 O O . GLU A 1 99 ? -14.304 -5.376 10.741 1.00 81.25 99 GLU A O 1
ATOM 839 N N . PHE A 1 100 ? -12.942 -7.177 10.707 1.00 80.12 100 PHE A N 1
ATOM 840 C CA . PHE A 1 100 ? -13.995 -8.140 11.014 1.00 80.12 100 PHE A CA 1
ATOM 841 C C . PHE A 1 100 ? -14.614 -7.892 12.396 1.00 80.12 100 PHE A C 1
ATOM 843 O O . PHE A 1 100 ? -15.802 -8.111 12.589 1.00 80.12 100 PHE A O 1
ATOM 850 N N . THR A 1 101 ? -13.820 -7.393 13.347 1.00 72.38 101 THR A N 1
ATOM 851 C CA . THR A 1 101 ? -14.276 -7.093 14.716 1.00 72.38 101 THR A CA 1
ATOM 852 C C . THR A 1 101 ? -14.929 -5.710 14.845 1.00 72.38 101 THR A C 1
ATOM 854 O O . THR A 1 101 ? -15.666 -5.464 15.795 1.00 72.38 101 THR A O 1
ATOM 857 N N . SER A 1 102 ? -14.636 -4.783 13.926 1.00 60.16 102 SER A N 1
ATOM 858 C CA . SER A 1 102 ? -15.121 -3.390 13.970 1.00 60.16 102 SER A CA 1
ATOM 859 C C . SER A 1 102 ? -16.393 -3.149 13.142 1.00 60.16 102 SER A C 1
ATOM 861 O O . SER A 1 102 ? -16.797 -1.994 12.989 1.00 60.16 102 SER A O 1
ATOM 863 N N . THR A 1 103 ? -16.991 -4.211 12.596 1.00 48.31 103 THR A N 1
ATOM 864 C CA . THR A 1 103 ? -18.289 -4.208 11.899 1.00 48.31 103 THR A CA 1
ATOM 865 C C . THR A 1 103 ? -19.353 -4.794 12.816 1.00 48.31 103 THR A C 1
ATOM 867 O O . THR A 1 103 ? -20.462 -4.218 12.861 1.00 48.31 103 THR A O 1
#

pLDDT: mean 78.88, std 17.42, range [32.59, 96.0]

Sequence (103 aa):
MMNLFSVRKPYQSSKQYTAKVFKSYLRQNKISQSFSKKGCPYDNSVAESFFASIKKEEIYRHIYNSYDHLRNCIDEYVIFYNEKRPHASLKYSTPAEYEFTST